Protein AF-A0A8K0EGZ3-F1 (afdb_monomer_lite)

InterPro domains:
  IPR058785 FCP1, barrel-sandwich hybrid domain [PF26077] (3-91)

Structure (mmCIF, N/CA/C/O backbone):
data_AF-A0A8K0EGZ3-F1
#
_entry.id   AF-A0A8K0EGZ3-F1
#
loop_
_atom_site.group_PDB
_atom_site.id
_atom_site.type_symbol
_atom_site.label_atom_id
_atom_site.label_alt_id
_atom_site.label_comp_id
_atom_site.label_asym_id
_atom_site.label_entity_id
_atom_site.label_seq_id
_atom_site.pdbx_PDB_ins_code
_atom_site.Cartn_x
_atom_site.Cartn_y
_atom_site.Cartn_z
_atom_site.occupancy
_atom_site.B_iso_or_equiv
_atom_site.auth_seq_id
_atom_site.auth_comp_id
_atom_site.auth_asym_id
_atom_site.auth_atom_id
_atom_site.pdbx_PDB_model_num
ATOM 1 N N . MET A 1 1 ? -14.952 9.175 9.300 1.00 55.81 1 MET A N 1
ATOM 2 C CA . MET A 1 1 ? -14.359 9.599 8.010 1.00 55.81 1 MET A CA 1
ATOM 3 C C . MET A 1 1 ? -13.453 8.484 7.505 1.00 55.81 1 MET A C 1
ATOM 5 O O . MET A 1 1 ? -12.637 8.009 8.283 1.00 55.81 1 MET A O 1
ATOM 9 N N . LYS A 1 2 ? -13.621 8.022 6.260 1.00 62.81 2 LYS A N 1
ATOM 10 C CA . LYS A 1 2 ? -12.705 7.066 5.615 1.00 62.81 2 LYS A CA 1
ATOM 11 C C . LYS A 1 2 ? -11.719 7.882 4.792 1.00 62.81 2 LYS A C 1
ATOM 13 O O . LYS A 1 2 ? -12.151 8.566 3.871 1.00 62.81 2 LYS A O 1
ATOM 18 N N . GLU A 1 3 ? -10.437 7.826 5.125 1.00 66.75 3 GLU A N 1
ATOM 19 C CA . GLU A 1 3 ? -9.413 8.472 4.308 1.00 66.75 3 GLU A CA 1
ATOM 20 C C . GLU A 1 3 ? -8.776 7.505 3.323 1.00 66.75 3 GLU A C 1
ATOM 22 O O . GLU A 1 3 ? -8.725 6.294 3.545 1.00 66.75 3 GLU A O 1
ATOM 27 N N . THR A 1 4 ? -8.348 8.068 2.198 1.00 71.50 4 THR A N 1
ATOM 28 C CA . THR A 1 4 ? -7.690 7.349 1.112 1.00 71.50 4 THR A CA 1
ATOM 29 C C . THR A 1 4 ? -6.260 7.856 1.040 1.00 71.50 4 THR A C 1
ATOM 31 O O . THR A 1 4 ? -6.051 9.056 0.919 1.00 71.50 4 THR A O 1
ATOM 34 N N . VAL A 1 5 ? -5.291 6.946 1.130 1.00 68.75 5 VAL A N 1
ATOM 35 C CA . VAL A 1 5 ? -3.873 7.281 0.967 1.00 68.75 5 VAL A CA 1
ATOM 36 C C . VAL A 1 5 ? -3.565 7.371 -0.523 1.00 68.75 5 VAL A C 1
ATOM 38 O O . VAL A 1 5 ? -3.787 6.406 -1.258 1.00 68.75 5 VAL A O 1
ATOM 41 N N . THR A 1 6 ? -3.051 8.520 -0.950 1.00 73.50 6 THR A N 1
ATOM 42 C CA . THR A 1 6 ? -2.654 8.782 -2.339 1.00 73.50 6 THR A CA 1
ATOM 43 C C . THR A 1 6 ? -1.217 8.329 -2.582 1.00 73.50 6 THR A C 1
ATOM 45 O O . THR A 1 6 ? -0.366 8.414 -1.693 1.00 73.50 6 THR A O 1
ATOM 48 N N . PHE A 1 7 ? -0.924 7.830 -3.785 1.00 68.81 7 PHE A N 1
ATOM 49 C CA . PHE A 1 7 ? 0.439 7.466 -4.162 1.00 68.81 7 PHE A CA 1
ATOM 50 C C . PHE A 1 7 ? 1.281 8.737 -4.390 1.00 68.81 7 PHE A C 1
ATOM 52 O O . PHE A 1 7 ? 0.924 9.538 -5.253 1.00 68.81 7 PHE A O 1
ATOM 59 N N . PRO A 1 8 ? 2.395 8.941 -3.658 1.00 62.72 8 PRO A N 1
ATOM 60 C CA . PRO A 1 8 ? 3.150 10.196 -3.708 1.00 62.72 8 PRO A CA 1
ATOM 61 C C . PRO A 1 8 ? 4.177 10.274 -4.853 1.00 62.72 8 PRO A C 1
ATOM 63 O O . PRO A 1 8 ? 4.935 11.237 -4.917 1.00 62.72 8 PRO A O 1
ATOM 66 N N . GLY A 1 9 ? 4.285 9.253 -5.710 1.00 65.06 9 GLY A N 1
ATOM 67 C CA . GLY A 1 9 ? 5.269 9.243 -6.797 1.00 65.06 9 GLY A CA 1
ATOM 68 C C . GLY A 1 9 ? 4.855 10.125 -7.976 1.00 65.06 9 GLY A C 1
ATOM 69 O O . GLY A 1 9 ? 3.670 10.278 -8.236 1.00 65.06 9 GLY A O 1
ATOM 70 N N . SER A 1 10 ? 5.835 10.660 -8.711 1.00 63.88 10 SER A N 1
ATOM 71 C CA . SER A 1 10 ? 5.644 11.424 -9.959 1.00 63.88 10 SER A CA 1
ATOM 72 C C . SER A 1 10 ? 5.451 10.543 -11.199 1.00 63.88 10 SER A C 1
ATOM 74 O O . SER A 1 10 ? 5.091 11.043 -12.261 1.00 63.88 10 SER A O 1
ATOM 76 N N . SER A 1 11 ? 5.661 9.232 -11.069 1.00 67.56 11 SER A N 1
ATOM 77 C CA . SER A 1 11 ? 5.640 8.281 -12.181 1.00 67.56 11 SER A CA 1
AT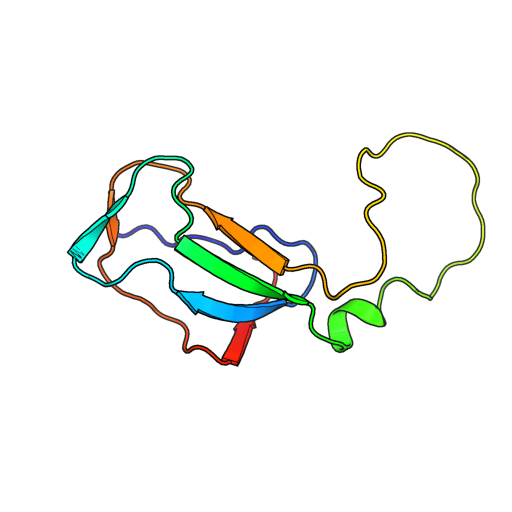OM 78 C C . SER A 1 11 ? 4.900 7.009 -11.797 1.00 67.56 11 SER A C 1
ATOM 80 O O . SER A 1 11 ? 4.809 6.642 -10.623 1.00 67.56 11 SER A O 1
ATOM 82 N N . THR A 1 12 ? 4.381 6.318 -12.804 1.00 78.62 12 THR A N 1
ATOM 83 C CA . THR A 1 12 ? 3.645 5.071 -12.631 1.00 78.62 12 THR A CA 1
ATOM 84 C C . THR A 1 12 ? 4.521 3.980 -12.003 1.00 78.62 12 THR A C 1
ATOM 86 O O . THR A 1 12 ? 5.610 3.666 -12.494 1.00 78.62 12 THR A O 1
ATOM 89 N N . ALA A 1 13 ? 4.033 3.353 -10.936 1.00 83.75 13 ALA A N 1
ATOM 90 C CA . ALA A 1 13 ? 4.728 2.280 -10.230 1.00 83.75 13 ALA A CA 1
ATOM 91 C C . ALA A 1 13 ? 3.852 1.027 -10.145 1.00 83.75 13 ALA A C 1
ATOM 93 O O . ALA A 1 13 ? 2.635 1.098 -10.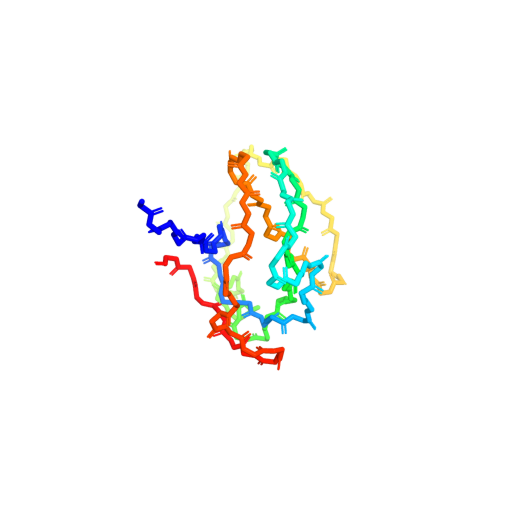256 1.00 83.75 13 ALA A O 1
ATOM 94 N N . ARG A 1 14 ? 4.452 -0.142 -9.945 1.00 86.38 14 ARG A N 1
ATOM 95 C CA . ARG A 1 14 ? 3.737 -1.395 -9.696 1.00 86.38 14 ARG A CA 1
ATOM 96 C C . ARG A 1 14 ? 3.734 -1.670 -8.206 1.00 86.38 14 ARG A C 1
ATOM 98 O O . ARG A 1 14 ? 4.795 -1.683 -7.592 1.00 86.38 14 ARG A O 1
ATOM 105 N N . LEU A 1 15 ? 2.573 -1.932 -7.621 1.00 89.62 15 LEU A N 1
ATOM 106 C CA . LEU A 1 15 ? 2.468 -2.362 -6.235 1.00 89.62 15 LEU A CA 1
ATOM 107 C C . LEU A 1 15 ? 3.132 -3.735 -6.074 1.00 89.62 15 LEU A C 1
ATOM 109 O O . LEU A 1 15 ? 2.640 -4.733 -6.591 1.00 89.62 15 LEU A O 1
ATOM 113 N N . VAL A 1 16 ? 4.245 -3.793 -5.348 1.00 90.19 16 VAL A N 1
ATOM 114 C CA . VAL A 1 16 ? 5.013 -5.029 -5.129 1.00 90.19 16 VAL A CA 1
ATOM 115 C C . VAL A 1 16 ? 4.501 -5.763 -3.900 1.00 90.19 16 VAL A C 1
ATOM 117 O O . VAL A 1 16 ? 4.391 -6.985 -3.909 1.00 90.19 16 VAL A O 1
ATOM 120 N N . LYS A 1 17 ? 4.200 -5.035 -2.818 1.00 92.06 17 LYS A N 1
ATOM 121 C CA . LYS A 1 17 ? 3.760 -5.653 -1.563 1.00 92.06 17 LYS A CA 1
ATOM 122 C C . LYS A 1 17 ? 3.079 -4.663 -0.621 1.00 92.06 17 LYS A C 1
ATOM 124 O O . LYS A 1 17 ? 3.554 -3.542 -0.443 1.00 92.06 17 LYS A O 1
ATOM 129 N N . TRP A 1 18 ? 2.046 -5.135 0.078 1.00 93.56 18 TRP A N 1
ATOM 130 C CA . TRP A 1 18 ? 1.516 -4.497 1.285 1.00 93.56 18 TRP A CA 1
ATOM 131 C C . TRP A 1 18 ? 2.348 -4.874 2.519 1.00 93.56 18 TRP A C 1
ATOM 133 O O . TRP A 1 18 ? 2.706 -6.036 2.724 1.00 93.56 18 TRP A O 1
ATOM 143 N N . LYS A 1 19 ? 2.683 -3.874 3.336 1.00 93.81 19 LYS A N 1
ATOM 144 C CA . LYS A 1 19 ? 3.379 -4.026 4.626 1.00 93.81 19 LYS A CA 1
ATOM 145 C C . LYS A 1 19 ? 2.421 -4.002 5.820 1.00 93.81 19 LYS A C 1
ATOM 147 O O . LYS A 1 19 ? 2.874 -4.178 6.942 1.00 93.81 19 LYS A O 1
ATOM 152 N N . VAL A 1 20 ? 1.136 -3.807 5.548 1.00 93.31 20 VAL A N 1
ATOM 153 C CA . VAL A 1 20 ? 0.039 -3.755 6.512 1.00 93.31 20 VAL A CA 1
ATOM 154 C C . VAL A 1 20 ? -1.124 -4.604 6.010 1.00 93.31 20 VAL A C 1
ATOM 156 O O . VAL A 1 20 ? -1.206 -4.912 4.817 1.00 93.31 20 VAL A O 1
ATOM 159 N N . GLN A 1 21 ? -2.045 -4.927 6.904 1.00 93.88 21 GLN A N 1
ATOM 160 C CA . GLN A 1 21 ? -3.293 -5.635 6.621 1.00 93.88 21 GLN A CA 1
ATOM 161 C C . GLN A 1 21 ? -4.493 -4.888 7.229 1.00 93.88 21 GLN A C 1
ATOM 163 O O . GLN A 1 21 ? -4.314 -4.047 8.113 1.00 93.88 21 GLN A O 1
ATOM 168 N N . PRO A 1 22 ? -5.731 -5.149 6.767 1.00 92.94 22 PRO A N 1
ATOM 169 C CA . PRO A 1 22 ? -6.921 -4.617 7.421 1.00 92.94 22 PRO A CA 1
ATOM 170 C C . PRO A 1 22 ? -6.955 -4.990 8.911 1.00 92.94 22 PRO A C 1
ATOM 172 O O . PRO A 1 22 ? -6.761 -6.150 9.261 1.00 92.94 22 PRO A O 1
ATOM 175 N N . GLY A 1 23 ? -7.210 -4.009 9.772 1.00 92.69 23 GLY A N 1
ATOM 176 C CA . GLY A 1 23 ? -7.170 -4.131 11.229 1.00 92.69 23 GLY A CA 1
ATOM 177 C C . GLY A 1 23 ? -5.883 -3.608 11.873 1.00 92.69 23 GLY A C 1
ATOM 178 O O . GLY A 1 23 ? -5.893 -3.344 13.072 1.00 92.69 23 GLY A O 1
ATOM 179 N N . ASP A 1 24 ? -4.808 -3.391 11.107 1.00 94.25 24 ASP A N 1
ATOM 180 C CA . ASP A 1 24 ? -3.556 -2.870 11.663 1.00 94.25 24 ASP A CA 1
ATOM 181 C C . ASP A 1 24 ? -3.676 -1.392 12.050 1.00 94.25 24 ASP A C 1
ATOM 183 O O . ASP A 1 24 ? -4.154 -0.559 11.271 1.00 94.25 24 ASP A O 1
ATOM 187 N N . SER A 1 25 ? -3.152 -1.054 13.227 1.00 93.00 25 SER A N 1
ATOM 188 C CA . SER A 1 25 ? -2.908 0.329 13.635 1.00 93.00 25 SER A CA 1
ATOM 189 C C . SER A 1 25 ? -1.597 0.833 13.036 1.00 93.00 25 SER A C 1
ATOM 191 O O . SER A 1 25 ? -0.559 0.179 13.136 1.00 93.00 25 SER A O 1
ATOM 193 N N . VAL A 1 26 ? -1.630 2.018 12.439 1.00 92.56 26 VAL A N 1
ATOM 194 C CA . VAL A 1 26 ? -0.479 2.672 11.807 1.00 92.56 26 VAL A CA 1
ATOM 195 C C . VAL A 1 26 ? -0.250 4.041 12.428 1.00 92.56 26 VAL A C 1
ATOM 197 O O . VAL A 1 26 ? -1.193 4.698 12.868 1.00 92.56 26 VAL A O 1
ATOM 200 N N . TYR A 1 27 ? 1.003 4.484 12.446 1.00 92.69 27 TYR A N 1
ATOM 201 C CA . TYR A 1 27 ? 1.402 5.817 12.888 1.00 92.69 27 TYR A CA 1
ATOM 202 C C . TYR A 1 27 ? 1.856 6.645 11.687 1.00 92.69 27 TYR A C 1
ATOM 204 O O . TYR A 1 27 ? 2.159 6.107 10.620 1.00 92.69 27 TYR A O 1
ATOM 212 N N . GLN A 1 28 ? 1.950 7.961 11.863 1.00 90.12 28 GLN A N 1
ATOM 213 C CA . GLN A 1 28 ? 2.555 8.822 10.852 1.00 90.12 28 GLN A CA 1
ATOM 214 C C . GLN A 1 28 ? 3.963 8.314 10.495 1.00 90.12 28 GLN A C 1
ATOM 216 O O . GLN A 1 28 ? 4.794 8.056 11.363 1.00 90.12 28 GLN A O 1
ATOM 221 N N . GLY A 1 29 ? 4.221 8.146 9.200 1.00 88.00 29 GLY A N 1
ATOM 222 C CA . GLY A 1 29 ? 5.471 7.615 8.665 1.00 88.00 29 GLY A CA 1
ATOM 223 C C . GLY A 1 29 ? 5.540 6.088 8.550 1.00 88.00 29 GLY A C 1
ATOM 224 O O . GLY A 1 29 ? 6.476 5.594 7.914 1.00 88.00 29 GLY A O 1
ATOM 225 N N . THR A 1 30 ? 4.573 5.330 9.087 1.00 90.56 30 THR A N 1
ATOM 226 C CA . THR A 1 30 ? 4.520 3.866 8.931 1.00 90.56 30 THR A CA 1
ATOM 227 C C . THR A 1 30 ? 4.466 3.493 7.452 1.00 90.56 30 THR A C 1
ATOM 229 O O . THR A 1 30 ? 3.650 4.021 6.702 1.00 90.56 30 THR A O 1
ATOM 232 N N . VAL A 1 31 ? 5.323 2.565 7.019 1.00 91.25 31 VAL A N 1
ATOM 233 C CA . VAL A 1 31 ? 5.325 2.074 5.634 1.00 91.25 31 VAL A CA 1
ATOM 234 C C . VAL A 1 31 ? 4.106 1.182 5.412 1.00 91.25 31 VAL A C 1
ATOM 236 O O . VAL A 1 31 ? 3.999 0.120 6.014 1.00 91.25 31 VAL A O 1
ATOM 239 N N . LEU A 1 32 ? 3.221 1.600 4.511 1.00 91.19 32 LEU A N 1
ATOM 240 C CA . LEU A 1 32 ? 1.998 0.886 4.150 1.00 91.19 32 LEU A CA 1
ATOM 241 C C . LEU A 1 32 ? 2.240 -0.096 3.006 1.00 91.19 32 LEU A C 1
ATOM 243 O O . LEU A 1 32 ? 1.770 -1.231 3.039 1.00 91.19 32 LEU A O 1
ATOM 247 N N . ALA A 1 33 ? 2.997 0.324 1.996 1.00 91.56 33 ALA A N 1
ATOM 248 C CA . ALA A 1 33 ? 3.247 -0.472 0.803 1.00 91.56 33 ALA A CA 1
ATOM 249 C C . ALA A 1 33 ? 4.610 -0.172 0.187 1.00 91.56 33 ALA A C 1
ATOM 251 O O . ALA A 1 33 ? 5.193 0.893 0.399 1.00 91.56 33 ALA A O 1
ATOM 252 N N . VAL A 1 34 ? 5.083 -1.114 -0.619 1.00 89.69 34 VAL A N 1
ATOM 253 C CA . VAL A 1 34 ? 6.261 -0.966 -1.471 1.00 89.69 34 VAL A CA 1
ATOM 254 C C . VAL A 1 34 ? 5.817 -1.104 -2.918 1.00 89.69 34 VAL A C 1
ATOM 256 O O . VAL A 1 34 ? 5.135 -2.069 -3.269 1.00 89.69 34 VAL A O 1
ATOM 259 N N . CYS A 1 35 ? 6.192 -0.135 -3.740 1.00 87.88 35 CYS A N 1
ATOM 260 C CA . CYS A 1 35 ? 5.952 -0.123 -5.173 1.00 87.88 35 CYS A CA 1
ATOM 261 C C . CYS A 1 35 ? 7.293 -0.135 -5.907 1.00 87.88 35 CYS A C 1
ATOM 263 O O . CYS A 1 35 ? 8.222 0.537 -5.482 1.00 87.88 35 CYS A O 1
ATOM 265 N N . GLY A 1 36 ? 7.408 -0.879 -6.996 1.00 84.69 36 GLY A N 1
ATOM 266 C CA . GLY A 1 36 ? 8.576 -0.868 -7.874 1.00 84.69 36 GLY A CA 1
ATOM 267 C C . GLY A 1 36 ? 8.314 0.011 -9.090 1.00 84.69 36 GLY A C 1
ATOM 268 O O . GLY A 1 36 ? 7.171 0.114 -9.536 1.00 84.69 36 GLY A O 1
ATOM 269 N N . ALA A 1 37 ? 9.349 0.639 -9.642 1.00 72.94 37 ALA A N 1
ATOM 270 C CA . ALA A 1 37 ? 9.232 1.329 -10.923 1.00 72.94 37 ALA A CA 1
ATOM 271 C C . ALA A 1 37 ? 8.723 0.373 -12.022 1.00 72.94 37 ALA A C 1
ATOM 273 O O . ALA A 1 37 ? 9.095 -0.801 -12.062 1.00 72.94 37 ALA A O 1
ATOM 274 N N . THR A 1 38 ? 7.859 0.874 -12.906 1.00 66.00 38 THR A N 1
ATOM 275 C CA . THR A 1 38 ? 7.475 0.163 -14.135 1.00 66.00 38 THR A CA 1
ATOM 276 C C . THR A 1 38 ? 8.365 0.619 -15.287 1.00 66.00 38 THR A C 1
ATOM 278 O O . THR A 1 38 ? 8.791 1.772 -15.309 1.00 66.00 38 THR A O 1
ATOM 281 N N . GLU A 1 39 ? 8.639 -0.259 -16.255 1.00 57.91 39 GLU A N 1
ATOM 282 C CA . GLU A 1 39 ? 9.441 0.075 -17.447 1.00 57.91 39 GLU A CA 1
ATOM 283 C C . GLU A 1 39 ? 8.851 1.262 -18.234 1.00 57.91 39 GLU A C 1
ATOM 285 O O . GLU A 1 39 ? 9.583 2.041 -18.840 1.00 57.91 39 GLU A O 1
ATOM 290 N N . GLU A 1 40 ? 7.534 1.468 -18.139 1.00 49.03 40 GLU A N 1
ATOM 291 C CA . GLU A 1 40 ? 6.811 2.598 -18.734 1.00 49.03 40 GLU A CA 1
ATOM 292 C C . GLU A 1 40 ? 7.140 3.948 -18.064 1.00 49.03 40 GLU A C 1
ATOM 294 O O . GLU A 1 40 ? 7.167 4.976 -18.734 1.00 49.03 40 GLU A O 1
ATOM 299 N N . GLY A 1 41 ? 7.495 3.952 -16.773 1.00 48.09 41 GLY A N 1
ATOM 300 C CA . GLY A 1 41 ? 8.034 5.131 -16.082 1.00 48.09 41 GLY A CA 1
ATOM 301 C C . GLY A 1 41 ? 9.506 5.412 -16.401 1.00 48.09 41 GLY A C 1
ATOM 302 O O . GLY A 1 41 ? 9.975 6.518 -16.177 1.00 48.09 41 GLY A O 1
ATOM 303 N N . ASN A 1 42 ? 10.230 4.435 -16.958 1.00 44.19 42 ASN A N 1
ATOM 304 C CA . ASN A 1 42 ? 11.641 4.574 -17.332 1.00 44.19 42 ASN A CA 1
ATOM 305 C C . ASN A 1 42 ? 11.824 5.178 -18.740 1.00 44.19 42 ASN A C 1
ATOM 307 O O . ASN A 1 42 ? 12.929 5.569 -19.120 1.00 44.19 42 ASN A O 1
ATOM 311 N N . ARG A 1 43 ? 10.741 5.240 -19.531 1.00 44.22 43 ARG A N 1
ATOM 312 C CA . ARG A 1 43 ? 10.747 5.761 -20.906 1.00 44.22 43 ARG A CA 1
ATOM 313 C C . ARG A 1 43 ? 10.436 7.259 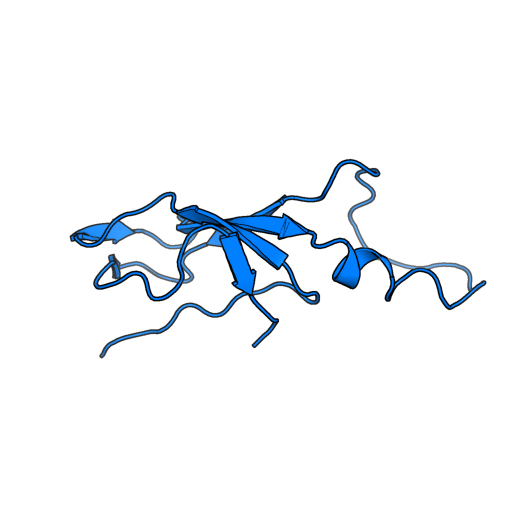-20.997 1.00 44.22 43 ARG A C 1
ATOM 315 O O . ARG A 1 43 ? 10.725 7.853 -22.028 1.00 44.22 43 ARG A O 1
ATOM 322 N N . ALA A 1 44 ? 9.887 7.864 -19.943 1.00 44.50 44 ALA A N 1
ATOM 323 C CA . ALA A 1 44 ? 9.524 9.283 -19.936 1.00 44.50 44 ALA A CA 1
ATOM 324 C C . ALA A 1 44 ? 10.686 10.235 -19.581 1.00 44.50 44 ALA A C 1
ATOM 326 O O . ALA A 1 44 ? 10.577 11.418 -19.865 1.00 44.50 44 ALA A O 1
ATOM 327 N N . ASP A 1 45 ? 11.798 9.738 -19.027 1.00 46.78 45 ASP A N 1
ATOM 328 C CA . ASP A 1 45 ? 12.947 10.570 -18.610 1.00 46.78 45 ASP A CA 1
ATOM 329 C C . ASP A 1 45 ? 14.151 10.517 -19.573 1.00 46.78 45 ASP A C 1
ATOM 331 O O . ASP A 1 45 ? 15.163 11.165 -19.337 1.00 46.78 45 ASP A O 1
ATOM 335 N N . ASN A 1 46 ? 14.079 9.750 -20.668 1.00 41.97 46 ASN A N 1
ATOM 336 C CA . ASN A 1 46 ? 15.183 9.641 -21.641 1.00 41.97 46 ASN A CA 1
ATOM 337 C C . ASN A 1 46 ? 14.943 10.427 -22.938 1.00 41.97 46 ASN A C 1
ATOM 339 O O . ASN A 1 46 ? 15.571 10.155 -23.960 1.00 41.97 46 ASN A O 1
ATOM 343 N N . ALA A 1 47 ? 14.035 11.397 -22.907 1.00 44.91 47 ALA A N 1
ATOM 344 C CA . ALA A 1 47 ? 13.875 12.368 -23.974 1.00 44.91 47 ALA A CA 1
ATOM 345 C C . ALA A 1 47 ? 13.870 13.763 -23.357 1.00 44.91 47 ALA A C 1
ATOM 347 O O . ALA A 1 47 ? 12.812 14.345 -23.199 1.00 44.91 47 ALA A O 1
ATOM 348 N N . GLU A 1 48 ? 15.041 14.248 -22.952 1.00 43.22 48 GLU A N 1
ATOM 349 C CA . GLU A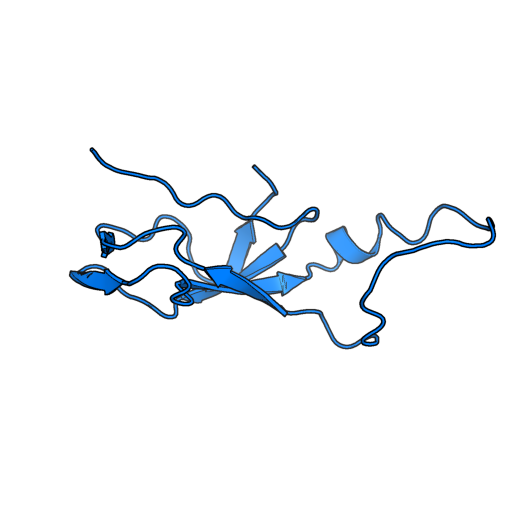 1 48 ? 15.524 15.577 -23.332 1.00 43.22 48 GLU A CA 1
ATOM 350 C C . GLU A 1 48 ? 16.972 15.747 -22.851 1.00 43.22 48 GLU A C 1
ATOM 352 O O . GLU A 1 48 ? 17.312 15.648 -21.674 1.00 43.22 48 GLU A O 1
ATOM 357 N N . ASP A 1 49 ? 17.831 15.903 -23.848 1.00 42.19 49 ASP A N 1
ATOM 358 C CA . ASP A 1 49 ? 19.250 16.195 -23.774 1.00 42.19 49 ASP A CA 1
ATOM 359 C C . ASP A 1 49 ? 19.496 17.601 -23.193 1.00 42.19 49 ASP A C 1
ATOM 361 O O . ASP A 1 49 ? 18.755 18.539 -23.472 1.00 42.19 49 ASP A O 1
ATOM 365 N N . ALA A 1 50 ? 20.583 17.715 -22.427 1.00 43.81 50 ALA A N 1
ATOM 366 C CA . ALA A 1 50 ? 21.352 18.929 -22.152 1.00 43.81 50 ALA A CA 1
ATOM 367 C C . ALA A 1 50 ? 20.647 20.161 -21.534 1.00 43.81 50 ALA A C 1
ATOM 369 O O . ALA A 1 50 ? 20.228 21.078 -22.235 1.00 43.81 50 ALA A O 1
ATOM 370 N N . ALA A 1 51 ? 20.750 20.308 -20.205 1.00 36.34 51 ALA A N 1
ATOM 371 C CA . ALA A 1 51 ? 21.087 21.602 -19.600 1.00 36.34 51 ALA A CA 1
ATOM 372 C C . ALA A 1 51 ? 21.695 21.452 -18.195 1.00 36.34 51 ALA A C 1
ATOM 374 O O . ALA A 1 51 ? 21.215 20.721 -17.333 1.00 36.34 51 ALA A O 1
ATOM 375 N N . ASP A 1 52 ? 22.786 22.180 -18.025 1.00 39.50 52 ASP A N 1
ATOM 376 C CA . ASP A 1 52 ? 23.648 22.354 -16.867 1.00 39.50 52 ASP A CA 1
ATOM 377 C C . ASP A 1 52 ? 22.910 22.816 -15.584 1.00 39.50 52 ASP A C 1
ATOM 379 O O . ASP A 1 52 ? 22.010 23.648 -15.632 1.00 39.50 52 ASP A O 1
ATOM 383 N N . THR A 1 53 ? 23.358 22.285 -14.439 1.00 43.12 53 THR A N 1
ATOM 384 C CA . THR A 1 53 ? 23.329 22.862 -13.077 1.00 43.12 53 THR A CA 1
ATOM 385 C C . THR A 1 53 ? 22.004 23.396 -12.499 1.00 43.12 53 THR A C 1
ATOM 387 O O . THR A 1 53 ? 21.565 24.499 -12.796 1.00 43.12 53 THR A O 1
ATOM 390 N N . GLN A 1 54 ? 21.458 22.686 -11.496 1.00 42.16 54 GLN A N 1
ATOM 391 C CA . GLN A 1 54 ? 21.389 23.137 -10.086 1.00 42.16 54 GLN A CA 1
ATOM 392 C C . GLN A 1 54 ? 20.285 22.402 -9.297 1.00 42.16 54 GLN A C 1
ATOM 394 O O . GLN A 1 54 ? 19.098 22.585 -9.532 1.00 42.16 54 GLN A O 1
ATOM 399 N N . GLY A 1 55 ? 20.690 21.668 -8.253 1.00 38.16 55 GLY A N 1
ATOM 400 C CA . GLY A 1 55 ? 19.872 21.477 -7.048 1.00 38.16 55 GLY A CA 1
ATOM 401 C C . GLY A 1 55 ? 18.799 20.385 -7.082 1.00 38.16 55 GLY A C 1
ATOM 402 O O . GLY A 1 55 ? 17.623 20.652 -7.283 1.00 38.16 55 GLY A O 1
ATOM 403 N N . GLY A 1 56 ? 19.172 19.163 -6.701 1.00 32.62 56 GLY A N 1
ATOM 404 C CA . GLY A 1 56 ? 18.199 18.119 -6.377 1.00 32.62 56 GLY A CA 1
ATOM 405 C C . GLY A 1 56 ? 18.866 16.899 -5.765 1.00 32.62 56 GLY A C 1
ATOM 406 O O . GLY A 1 56 ? 19.340 16.019 -6.471 1.00 32.62 56 GLY A O 1
ATOM 407 N N . ARG A 1 57 ? 18.951 16.865 -4.432 1.00 45.19 57 ARG A N 1
ATOM 408 C CA . ARG A 1 57 ? 19.480 15.739 -3.648 1.00 45.19 57 ARG A CA 1
ATOM 409 C C . ARG A 1 57 ? 18.921 14.397 -4.141 1.00 45.19 57 ARG A C 1
ATOM 411 O O . ARG A 1 57 ? 17.724 14.160 -4.016 1.00 45.19 57 ARG A O 1
ATOM 418 N N . GLY A 1 58 ? 19.808 13.490 -4.559 1.00 36.66 58 GLY A N 1
ATOM 419 C CA . GLY A 1 58 ? 19.505 12.055 -4.591 1.00 36.66 58 GLY A CA 1
ATOM 420 C C . GLY A 1 58 ? 19.916 11.297 -5.848 1.00 36.66 58 GLY A C 1
ATOM 421 O O . GLY A 1 58 ? 19.112 10.547 -6.403 1.00 36.66 58 GLY A O 1
ATOM 422 N N . ALA A 1 59 ? 21.176 11.415 -6.264 1.00 50.56 59 ALA A N 1
ATOM 423 C CA . ALA A 1 59 ? 21.806 10.374 -7.063 1.00 50.56 59 ALA A CA 1
ATOM 424 C C . ALA A 1 59 ? 21.931 9.094 -6.212 1.00 50.56 59 ALA A C 1
ATOM 426 O O . ALA A 1 59 ? 22.795 8.990 -5.347 1.00 50.56 59 ALA A O 1
ATOM 427 N N . VAL A 1 60 ? 21.053 8.119 -6.450 1.00 43.00 60 VAL A N 1
ATOM 428 C CA . VAL A 1 60 ? 21.313 6.705 -6.136 1.00 43.00 60 VAL A CA 1
ATOM 429 C C . VAL A 1 60 ? 20.905 5.883 -7.350 1.00 43.00 60 VAL A C 1
ATOM 431 O O . VAL A 1 60 ? 19.773 5.991 -7.827 1.00 43.00 60 VAL A O 1
ATOM 434 N N . GLY A 1 61 ? 21.889 5.182 -7.901 1.00 35.50 61 GLY A N 1
ATOM 435 C CA . GLY A 1 61 ? 21.921 4.662 -9.259 1.00 35.50 61 GLY A CA 1
ATOM 436 C C . GLY A 1 61 ? 20.888 3.597 -9.625 1.00 35.50 61 GLY A C 1
ATOM 437 O O . GLY A 1 61 ? 20.061 3.151 -8.834 1.00 35.50 61 GLY A O 1
ATOM 438 N N . ALA A 1 62 ? 20.978 3.236 -10.898 1.00 40.72 62 ALA A N 1
ATOM 439 C CA . ALA A 1 62 ? 20.150 2.328 -11.671 1.00 40.72 62 ALA A CA 1
ATOM 440 C C . ALA A 1 62 ? 20.084 0.884 -11.125 1.00 40.72 62 ALA A C 1
ATOM 442 O O . ALA A 1 62 ? 20.722 -0.026 -11.643 1.00 40.72 62 ALA A O 1
ATOM 443 N N . LEU A 1 63 ? 19.253 0.673 -10.106 1.00 43.59 63 LEU A N 1
ATOM 444 C CA . LEU A 1 63 ? 18.630 -0.597 -9.722 1.00 43.59 63 LEU A CA 1
ATOM 445 C C . LEU A 1 63 ? 17.174 -0.239 -9.409 1.00 43.59 63 LEU A C 1
ATOM 447 O O . LEU A 1 63 ? 16.956 0.687 -8.630 1.00 43.59 63 LEU A O 1
ATOM 451 N N . GLY A 1 64 ? 16.199 -0.878 -10.070 1.00 54.59 64 GLY A N 1
ATOM 452 C CA . GLY A 1 64 ? 14.778 -0.485 -10.081 1.00 54.59 64 GLY A CA 1
ATOM 453 C C . GLY A 1 64 ? 14.302 0.158 -8.774 1.00 54.59 64 GLY A C 1
ATOM 454 O O . GLY A 1 64 ? 14.166 -0.518 -7.758 1.00 54.59 64 GLY A O 1
ATOM 455 N N . ARG A 1 65 ? 14.109 1.484 -8.784 1.00 69.12 65 ARG A N 1
ATOM 456 C CA . ARG A 1 65 ? 13.871 2.260 -7.561 1.00 69.12 65 ARG A CA 1
ATOM 457 C C . ARG A 1 65 ? 12.540 1.844 -6.932 1.00 69.12 65 ARG A C 1
ATOM 459 O O . ARG A 1 65 ? 11.474 2.062 -7.507 1.00 69.12 65 ARG A O 1
ATOM 466 N N . GLU A 1 66 ? 12.605 1.251 -5.744 1.00 78.50 66 GLU A N 1
ATOM 467 C CA . GLU A 1 66 ? 11.429 0.968 -4.925 1.00 78.50 66 GLU A CA 1
ATOM 468 C C . GLU A 1 66 ? 10.931 2.253 -4.239 1.00 78.50 66 GLU A C 1
ATOM 470 O O . GLU A 1 66 ? 11.663 2.924 -3.510 1.00 78.50 66 GLU A O 1
ATOM 475 N N . VAL A 1 67 ? 9.654 2.574 -4.424 1.00 83.56 67 VAL A N 1
ATOM 476 C CA . VAL A 1 67 ? 8.935 3.671 -3.774 1.00 83.56 67 VAL A CA 1
ATOM 477 C C . VAL A 1 67 ? 8.130 3.120 -2.599 1.00 83.56 67 VAL A C 1
ATOM 479 O O . VAL A 1 67 ? 7.304 2.221 -2.750 1.00 83.56 67 VAL A O 1
ATOM 482 N N . LYS A 1 68 ? 8.343 3.671 -1.403 1.00 88.00 68 LYS A N 1
ATOM 483 C CA . LYS A 1 68 ? 7.610 3.282 -0.188 1.00 88.00 68 LYS A CA 1
ATOM 484 C C . LYS A 1 68 ? 6.463 4.255 0.063 1.00 88.00 68 LYS A C 1
ATOM 486 O O . LYS A 1 68 ? 6.715 5.434 0.300 1.00 88.00 68 LYS A O 1
ATOM 491 N N . ILE A 1 69 ? 5.229 3.755 0.083 1.00 87.62 69 ILE A N 1
ATOM 492 C CA . ILE A 1 69 ? 4.059 4.528 0.518 1.00 87.62 69 ILE A CA 1
ATOM 493 C C . ILE A 1 69 ? 4.039 4.527 2.042 1.00 87.62 69 ILE A C 1
ATOM 495 O O . ILE A 1 69 ? 4.153 3.463 2.657 1.00 87.62 69 ILE A O 1
ATOM 499 N N . ARG A 1 70 ? 3.897 5.703 2.652 1.00 89.25 70 ARG A N 1
ATOM 500 C CA . ARG A 1 70 ? 3.846 5.866 4.107 1.00 89.25 70 ARG A CA 1
ATOM 501 C C . ARG A 1 70 ? 2.525 6.495 4.527 1.00 89.25 70 ARG A C 1
ATOM 503 O O . ARG A 1 70 ? 1.960 7.273 3.768 1.00 89.25 70 ARG A O 1
ATOM 510 N N . ALA A 1 71 ? 2.061 6.159 5.723 1.00 88.00 71 ALA A N 1
ATOM 511 C CA . ALA A 1 71 ? 0.916 6.812 6.336 1.00 88.00 71 ALA A CA 1
ATOM 512 C C . ALA A 1 71 ? 1.256 8.274 6.649 1.00 88.00 71 ALA A C 1
ATOM 514 O O . ALA A 1 71 ? 2.304 8.561 7.228 1.00 88.00 71 ALA A O 1
ATOM 515 N N . ASP A 1 72 ? 0.373 9.194 6.284 1.00 85.56 72 ASP A N 1
ATOM 516 C CA . ASP A 1 72 ? 0.494 10.619 6.602 1.00 85.56 72 ASP A CA 1
ATOM 517 C C . ASP A 1 72 ? 0.080 10.929 8.050 1.00 85.56 72 ASP A C 1
ATOM 519 O O . ASP A 1 72 ? 0.537 11.917 8.623 1.00 85.56 72 ASP A O 1
ATOM 523 N N . ARG A 1 73 ? -0.718 10.050 8.671 1.00 86.19 73 ARG A N 1
ATOM 524 C CA . ARG A 1 73 ? -1.235 10.211 10.035 1.00 86.19 73 ARG A CA 1
ATOM 525 C C . ARG A 1 73 ? -1.467 8.881 10.750 1.00 86.19 73 ARG A C 1
ATOM 527 O O . ARG A 1 73 ? -1.368 7.807 10.159 1.00 86.19 73 ARG A O 1
ATOM 534 N N . VAL A 1 74 ? -1.796 8.969 12.038 1.00 89.25 74 VAL A N 1
ATOM 535 C CA . VAL A 1 74 ? -2.195 7.818 12.860 1.00 89.25 74 VAL A CA 1
ATOM 536 C C . VAL A 1 74 ? -3.602 7.329 12.495 1.00 89.25 74 VAL A C 1
ATOM 538 O O . VAL A 1 74 ? -4.498 8.136 12.243 1.00 89.25 74 VAL A O 1
ATOM 541 N N . GLY A 1 75 ? -3.817 6.012 12.477 1.00 91.12 75 GLY A N 1
ATOM 542 C CA . GLY A 1 75 ? -5.131 5.434 12.192 1.00 91.12 75 GLY A CA 1
ATOM 543 C C . GLY A 1 75 ? -5.144 3.909 12.161 1.00 91.12 75 GLY A C 1
ATOM 544 O O . GLY A 1 75 ? -4.160 3.264 12.507 1.00 91.12 75 GLY A O 1
ATOM 545 N N . VAL A 1 76 ? -6.271 3.340 11.726 1.00 90.88 76 VAL A N 1
ATOM 546 C CA . VAL A 1 76 ? -6.446 1.893 11.523 1.00 90.88 76 VAL A CA 1
ATOM 547 C C . VAL A 1 76 ? -6.711 1.623 10.047 1.00 90.88 76 VAL A C 1
ATOM 549 O O . VAL A 1 76 ? -7.537 2.290 9.416 1.00 90.88 76 VAL A O 1
ATOM 552 N N . VAL A 1 77 ? -6.021 0.635 9.484 1.00 90.31 77 VAL A N 1
ATOM 553 C CA . VAL A 1 77 ? -6.215 0.204 8.099 1.00 90.31 77 VAL A CA 1
ATOM 554 C C . VAL A 1 77 ? -7.555 -0.513 7.994 1.00 90.31 77 VAL A C 1
ATOM 556 O O . VAL A 1 77 ? -7.733 -1.596 8.533 1.00 90.31 77 VAL A O 1
ATOM 559 N N . LEU A 1 78 ? -8.519 0.067 7.282 1.00 88.31 78 LEU A N 1
ATOM 560 C CA . LEU A 1 78 ? -9.839 -0.559 7.123 1.00 88.31 78 LEU A CA 1
ATOM 561 C C . LEU A 1 78 ? -9.905 -1.508 5.925 1.00 88.31 78 LEU A C 1
ATOM 563 O O . LEU A 1 78 ? -10.641 -2.488 5.944 1.00 88.31 78 LEU A O 1
ATOM 567 N N . GLN A 1 79 ? -9.192 -1.187 4.844 1.00 88.38 79 GLN A N 1
ATOM 568 C CA . GLN A 1 79 ? -9.301 -1.913 3.582 1.00 88.38 79 GLN A CA 1
ATOM 569 C C . GLN A 1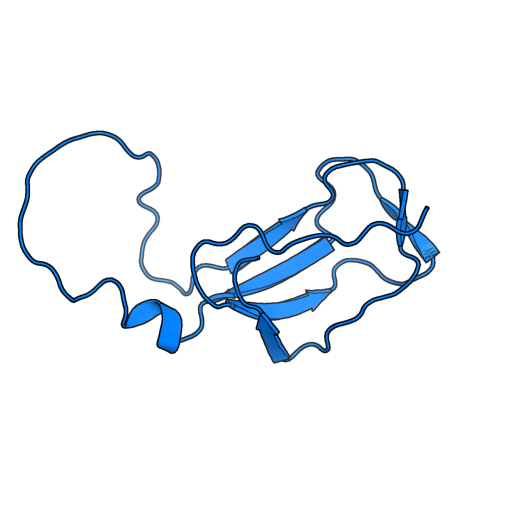 79 ? -8.112 -1.606 2.670 1.00 88.38 79 GLN A C 1
ATOM 571 O O . GLN A 1 79 ? -7.678 -0.458 2.579 1.00 88.38 79 GLN A O 1
ATOM 576 N N . LEU A 1 80 ? -7.667 -2.610 1.915 1.00 89.25 80 LEU A N 1
ATOM 577 C CA . LEU A 1 80 ? -6.694 -2.473 0.832 1.00 89.25 80 LEU A CA 1
ATOM 578 C C . LEU A 1 80 ? -7.438 -2.538 -0.507 1.00 89.25 80 LEU A C 1
ATOM 580 O O . LEU A 1 80 ? -8.170 -3.491 -0.760 1.00 89.25 80 LEU A O 1
ATOM 584 N N . ARG A 1 81 ? -7.315 -1.502 -1.346 1.00 86.06 81 ARG A N 1
ATOM 585 C CA . ARG A 1 81 ? -8.088 -1.388 -2.603 1.00 86.06 81 ARG A CA 1
ATOM 586 C C . ARG A 1 81 ? -7.348 -1.863 -3.857 1.00 86.06 81 ARG A C 1
ATOM 588 O O . ARG A 1 81 ? -7.968 -1.947 -4.910 1.00 86.06 81 ARG A O 1
ATOM 595 N N . ARG A 1 8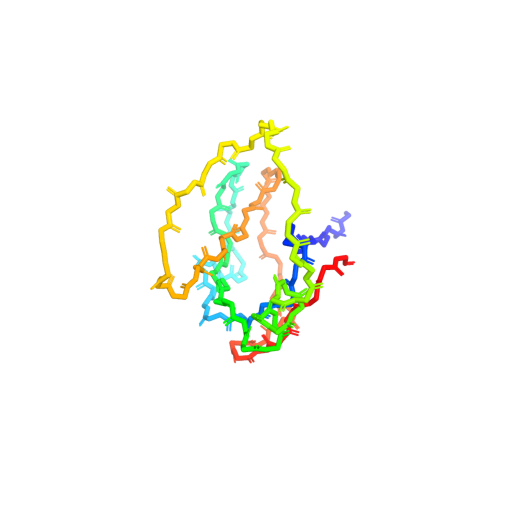2 ? -6.040 -2.111 -3.764 1.00 86.75 82 ARG A N 1
ATOM 596 C CA . ARG A 1 82 ? -5.190 -2.542 -4.884 1.00 86.75 82 ARG A CA 1
ATOM 597 C C . ARG A 1 82 ? -4.601 -3.912 -4.598 1.00 86.75 82 ARG A C 1
ATOM 599 O O . ARG A 1 82 ? -4.217 -4.191 -3.457 1.00 86.75 82 ARG A O 1
ATOM 606 N N . ALA A 1 83 ? -4.526 -4.737 -5.632 1.00 88.06 83 ALA A N 1
ATOM 607 C CA . ALA A 1 83 ? -3.875 -6.032 -5.578 1.00 88.06 83 ALA A CA 1
ATOM 608 C C . ALA A 1 83 ? -2.367 -5.882 -5.806 1.00 88.06 83 ALA A C 1
ATOM 610 O O . ALA A 1 83 ? -1.905 -4.983 -6.510 1.00 88.06 83 ALA A O 1
ATOM 611 N N . VAL A 1 84 ? -1.580 -6.779 -5.214 1.00 87.75 84 VAL A N 1
ATOM 612 C CA . VAL A 1 84 ? -0.161 -6.894 -5.568 1.00 87.75 84 VAL A CA 1
ATOM 613 C C . VAL A 1 84 ? -0.054 -7.207 -7.060 1.00 87.75 84 VAL A C 1
ATOM 615 O O . VAL A 1 84 ? -0.753 -8.078 -7.567 1.00 87.75 84 VAL A O 1
ATOM 618 N N . GLY A 1 85 ? 0.813 -6.476 -7.752 1.00 86.44 85 GLY A N 1
ATOM 619 C CA . GLY A 1 85 ? 0.937 -6.494 -9.202 1.00 86.44 85 GLY A CA 1
ATOM 620 C C . GLY A 1 85 ? 0.188 -5.360 -9.901 1.00 86.44 85 GLY A C 1
ATOM 621 O O . GLY A 1 85 ? 0.509 -5.099 -11.059 1.00 86.44 85 GLY A O 1
ATOM 622 N N . ASP A 1 86 ? -0.726 -4.649 -9.233 1.00 87.81 86 ASP A N 1
ATOM 623 C CA . ASP A 1 86 ? -1.433 -3.515 -9.837 1.00 87.81 86 ASP A CA 1
ATOM 624 C C . ASP A 1 86 ? -0.483 -2.364 -10.162 1.00 87.81 86 ASP A C 1
ATOM 626 O O . ASP A 1 86 ? 0.443 -2.049 -9.413 1.00 87.81 86 ASP A O 1
ATOM 630 N N . VAL A 1 87 ? -0.768 -1.688 -11.269 1.00 84.94 87 VAL A N 1
ATOM 631 C CA . VAL A 1 87 ? -0.087 -0.462 -11.672 1.00 84.94 87 VAL A CA 1
ATOM 632 C C . VAL A 1 87 ? -0.793 0.732 -11.016 1.00 84.94 87 VAL A C 1
ATOM 634 O O . VAL A 1 87 ? -1.984 0.960 -11.229 1.00 84.94 87 VAL A O 1
ATOM 637 N N . VAL A 1 88 ? -0.064 1.484 -10.192 1.00 82.38 88 VAL A N 1
ATOM 638 C CA . VAL A 1 88 ? -0.514 2.696 -9.500 1.00 82.38 88 VAL A CA 1
ATOM 639 C C . VAL A 1 88 ? 0.032 3.939 -10.199 1.00 82.38 88 VAL A C 1
ATOM 641 O O . VAL A 1 88 ? 1.213 4.012 -10.537 1.00 82.38 88 VAL A O 1
ATOM 644 N N . LYS A 1 89 ? -0.848 4.914 -10.434 1.00 80.88 89 LYS A N 1
ATOM 645 C CA . LYS A 1 89 ? -0.515 6.211 -11.030 1.00 80.88 89 LYS A CA 1
ATOM 646 C C . LYS A 1 89 ? -0.393 7.281 -9.935 1.00 80.88 89 LYS A C 1
ATOM 648 O O . LYS A 1 89 ? -0.965 7.086 -8.863 1.00 80.88 89 LYS A O 1
ATOM 653 N N . PRO A 1 90 ? 0.334 8.379 -10.195 1.00 73.19 90 PRO A N 1
ATOM 654 C CA . PRO A 1 90 ? 0.269 9.584 -9.371 1.00 73.19 90 PRO A CA 1
ATOM 655 C C . PRO A 1 90 ? -1.168 10.116 -9.284 1.00 73.19 90 PRO A C 1
ATOM 657 O O . PRO A 1 90 ? -1.868 10.118 -10.301 1.00 73.19 90 PRO A O 1
ATOM 660 N N . GLY A 1 91 ? -1.565 10.623 -8.113 1.00 60.66 91 GLY A N 1
ATOM 661 C CA . GLY A 1 91 ? -2.896 11.209 -7.866 1.00 60.66 91 GLY A CA 1
ATOM 662 C C . GLY A 1 91 ? -3.961 10.214 -7.418 1.00 60.66 91 GLY A C 1
ATOM 663 O O . GLY A 1 91 ? -5.122 10.658 -7.300 1.00 60.66 91 GLY A O 1
#

Secondary structure (DSSP, 8-state):
----PPP--SS-EEEEEES--TT-EE-TT-EEEEEEEPGGGSSSSSS--------------SS--EEEEE-SS-EE-----S-TTPEEPP-

pLDDT: mean 71.92, std 20.13, range [32.62, 94.25]

Radius of gyration: 15.54 Å; chains: 1; bounding box: 38×30×38 Å

Foldseek 3Di:
DDDDQFQADQFKWAFADAPDDAFDKFAAFAFGTKTWDDVVRVVVPPPDDDDDDDDDDDPDDDDTDIDTRGDRGTDGHHDDDDDHGDIHGGD

Organism: Branchiostoma lanceolatum (NCBI:txid7740)

Sequence (91 aa):
MKETVTFPGSSTARLVKWKVQPGDSVYQGTVLAVCGATEEGNRADNAEDAADTQGGRGAVGALGREVKIRADRVGVVLQLRRAVGDVVKPG